Protein AF-K1T1E5-F1 (afdb_monomer_lite)

Organism: NCBI:txid408170

Secondary structure (DSSP, 8-state):
-HHHHHHHHHHS-HHHHHHHHHHHHHHHHHHHHHHHHHHHHHHHH----TTSSSS---------SSS-S--S--HHHHHHHHTSTT-S-----EE-SS-EEEEEEETTEEEEEEE--EE--GGG--S-TTS----TT-S-PPP--

Sequence (145 aa):
MKLIWQLLRQHVSVLQLAGFLVTNLVGVAIVLTAVQLYRDVTPALQVPDSFLDNDFIILTKEVEGAGIGKTSFTQTELAELAEQPFTEALGEFTPARYSVMGGISLAGIGMRTYLFFESVPDRFLDVRSDEWGFEEGSEFVSDHS

Radius of gyration: 33.58 Å; chains: 1; bounding box: 64×50×95 Å

Foldseek 3Di:
DVVVVVVCVPPPDPVNVVVVVVVVVVVVVVVVVVVVCCVVVVVVVPPPDCPVVPLDDDDADDDPDDPPDDRADDPVRQVVVCPDPSHPDDKGWAKDPDWDWDWDDDPRDIDIDIDIDTDIDPVPDPDDCVQFDDDDPDPDGDRDD

InterPro domains:
  IPR059935 Probable transporter, N-terminal domain [PF28574] (3-44)
  IPR060696 Probable transporter, periplasmic core domain [PF28560] (57-141)

pLDDT: mean 72.89, std 14.24, range [37.62, 97.31]

Structure (mmCIF, N/CA/C/O backbone):
data_AF-K1T1E5-F1
#
_entry.id   AF-K1T1E5-F1
#
loop_
_atom_site.group_PDB
_atom_site.id
_atom_site.type_symbol
_atom_site.label_atom_id
_atom_site.label_alt_id
_atom_site.label_comp_id
_atom_site.label_asym_id
_atom_site.label_entity_id
_atom_site.label_seq_id
_atom_site.pdbx_PDB_ins_code
_atom_site.Cartn_x
_atom_site.Cartn_y
_atom_site.Cartn_z
_atom_site.occupancy
_atom_site.B_iso_or_equiv
_atom_site.auth_seq_id
_atom_site.auth_comp_id
_atom_site.auth_asym_id
_atom_site.auth_atom_id
_atom_site.pdbx_PDB_model_num
ATOM 1 N N . MET A 1 1 ? -33.731 -19.166 48.509 1.00 57.94 1 MET A N 1
ATOM 2 C CA . MET A 1 1 ? -34.070 -18.041 47.601 1.00 57.94 1 MET A CA 1
ATOM 3 C C . MET A 1 1 ? -34.946 -16.941 48.226 1.00 57.94 1 MET A C 1
ATOM 5 O O . MET A 1 1 ? -34.830 -15.811 47.783 1.00 57.94 1 MET A O 1
ATOM 9 N N . LYS A 1 2 ? -35.769 -17.195 49.264 1.00 60.56 2 LYS A N 1
ATOM 10 C CA . LYS A 1 2 ? -36.624 -16.154 49.893 1.00 60.56 2 LYS A CA 1
ATOM 11 C C . LYS A 1 2 ? -35.872 -15.114 50.752 1.00 60.56 2 LYS A C 1
ATOM 13 O O . LYS A 1 2 ? -36.247 -13.949 50.750 1.00 60.56 2 LYS A O 1
ATOM 18 N N . LEU A 1 3 ? -34.773 -15.511 51.403 1.00 69.69 3 LEU A N 1
ATOM 19 C CA . LEU A 1 3 ? -33.950 -14.637 52.260 1.00 69.69 3 LEU A CA 1
ATOM 20 C C . LEU A 1 3 ? -33.297 -13.466 51.503 1.00 69.69 3 LEU A C 1
ATOM 22 O O . LEU A 1 3 ? -33.330 -12.339 51.982 1.00 69.69 3 LEU A O 1
ATOM 26 N N . ILE A 1 4 ? -32.770 -13.709 50.297 1.00 71.38 4 ILE A N 1
ATOM 27 C CA . ILE A 1 4 ? -32.121 -12.679 49.464 1.00 71.38 4 ILE A CA 1
ATOM 28 C C . ILE A 1 4 ? -33.139 -11.621 49.021 1.00 71.38 4 ILE A C 1
ATOM 30 O O . ILE A 1 4 ? -32.852 -10.432 49.058 1.00 71.38 4 ILE A O 1
ATOM 34 N N . TRP A 1 5 ? -34.353 -12.042 48.662 1.00 70.50 5 TRP A N 1
ATOM 35 C CA . TRP A 1 5 ? -35.425 -11.138 48.243 1.00 70.50 5 TRP A CA 1
ATOM 36 C C . TRP A 1 5 ? -35.963 -10.278 49.396 1.00 70.50 5 TRP A C 1
ATOM 38 O O . TRP A 1 5 ? -36.265 -9.102 49.198 1.00 70.50 5 TRP A O 1
ATOM 48 N N . GLN A 1 6 ? -36.041 -10.833 50.612 1.00 65.81 6 GLN A N 1
ATOM 49 C CA . GLN A 1 6 ? -36.419 -10.065 51.804 1.00 65.81 6 GLN A CA 1
ATOM 50 C C . GLN A 1 6 ? -35.353 -9.025 52.171 1.00 65.81 6 GLN A C 1
ATOM 52 O O . GLN A 1 6 ? -35.708 -7.885 52.451 1.00 65.81 6 GLN A O 1
ATOM 57 N N . LEU A 1 7 ? -34.066 -9.375 52.07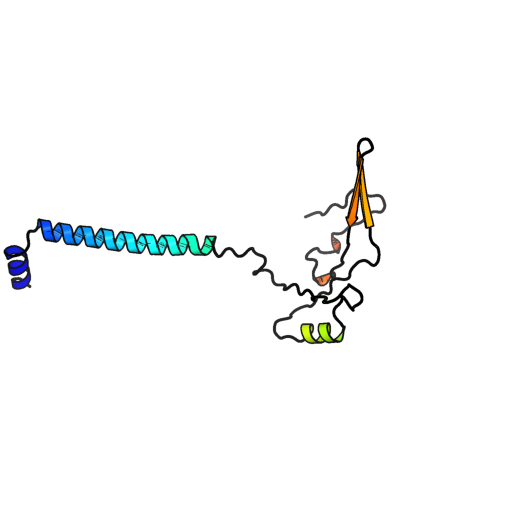3 1.00 65.38 7 LEU A N 1
ATOM 58 C CA . LEU A 1 7 ? -32.953 -8.441 52.287 1.00 65.38 7 LEU A CA 1
ATOM 59 C C . LEU A 1 7 ? -32.924 -7.314 51.243 1.00 65.38 7 LEU A C 1
ATOM 61 O O . LEU A 1 7 ? -32.762 -6.147 51.599 1.00 65.38 7 LEU A O 1
ATOM 65 N N . LEU A 1 8 ? -33.145 -7.647 49.967 1.00 65.00 8 LEU A N 1
ATOM 66 C CA . LEU A 1 8 ? -33.163 -6.676 48.869 1.00 65.00 8 LEU A CA 1
ATOM 67 C C . LEU A 1 8 ? -34.272 -5.631 49.055 1.00 65.00 8 LEU A C 1
ATOM 69 O O . LEU A 1 8 ? -34.052 -4.443 48.849 1.00 65.00 8 LEU A O 1
ATOM 73 N N . ARG A 1 9 ? -35.458 -6.073 49.490 1.00 65.88 9 ARG A N 1
ATOM 74 C CA . ARG A 1 9 ? -36.634 -5.212 49.678 1.00 65.88 9 ARG A CA 1
ATOM 75 C C . ARG A 1 9 ? -36.555 -4.338 50.935 1.00 65.88 9 ARG A C 1
ATOM 77 O O . ARG A 1 9 ? -37.262 -3.340 51.014 1.00 65.88 9 ARG A O 1
ATOM 84 N N . GLN A 1 10 ? -35.735 -4.719 51.915 1.00 63.84 10 GLN A N 1
ATOM 85 C CA . GLN A 1 10 ? -35.666 -4.055 53.219 1.00 63.84 10 GLN A CA 1
ATOM 86 C C . GLN A 1 10 ? -34.611 -2.935 53.273 1.00 63.84 10 GLN A C 1
ATOM 88 O O . GLN A 1 10 ? -34.776 -2.002 54.053 1.00 63.84 10 GLN A O 1
ATOM 93 N N . HIS A 1 11 ? -33.576 -2.985 52.420 1.00 61.53 11 HIS A N 1
ATOM 94 C CA . HIS A 1 11 ? -32.493 -1.987 52.387 1.00 61.53 11 HIS A CA 1
ATOM 95 C C . HIS A 1 11 ? -32.310 -1.250 51.053 1.00 61.53 11 HIS A C 1
ATOM 97 O O . HIS A 1 11 ? -31.617 -0.235 51.030 1.00 61.53 11 HIS A O 1
ATOM 103 N N . VAL A 1 12 ? -32.925 -1.707 49.956 1.00 60.75 12 VAL A N 1
ATOM 104 C CA . VAL A 1 12 ? -32.772 -1.081 48.635 1.00 60.75 12 VAL A CA 1
ATOM 105 C C . VAL A 1 12 ? -34.144 -0.717 48.077 1.00 60.75 12 VAL A C 1
ATOM 107 O O . VAL A 1 12 ? -35.031 -1.561 47.944 1.00 60.75 12 VAL A O 1
ATOM 110 N N . SER A 1 13 ? -34.334 0.563 47.752 1.00 75.19 13 SER A N 1
ATOM 111 C CA . SER A 1 13 ? -35.565 1.031 47.110 1.00 75.19 13 SER A CA 1
ATOM 112 C C . SER A 1 13 ? -35.731 0.342 45.753 1.00 75.19 13 SER 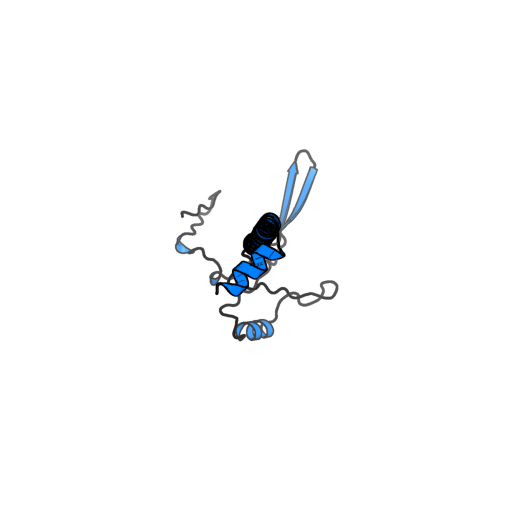A C 1
ATOM 114 O O . SER A 1 13 ? -34.784 0.252 44.973 1.00 75.19 13 SER A O 1
ATOM 116 N N . VAL A 1 14 ? -36.945 -0.108 45.425 1.00 70.44 14 VAL A N 1
ATOM 117 C CA . VAL A 1 14 ? -37.271 -0.690 44.106 1.00 70.44 14 VAL A CA 1
ATOM 118 C C . VAL A 1 14 ? -36.865 0.258 42.967 1.00 70.44 14 VAL A C 1
ATOM 120 O O . VAL A 1 14 ? -36.438 -0.190 41.905 1.00 70.44 14 VAL A O 1
ATOM 123 N N . LEU A 1 15 ? -36.901 1.570 43.221 1.00 76.69 15 LEU A N 1
ATOM 124 C CA . LEU A 1 15 ? -36.456 2.604 42.290 1.00 76.69 15 LEU A CA 1
ATOM 125 C C . LEU A 1 15 ? -34.930 2.605 42.079 1.00 76.69 15 LEU A C 1
ATOM 127 O O . LEU A 1 15 ? -34.470 2.825 40.963 1.00 76.69 15 LEU A O 1
ATOM 131 N N . GLN A 1 16 ? -34.144 2.311 43.120 1.00 79.06 16 GLN A N 1
ATOM 132 C CA . GLN A 1 16 ? -32.691 2.148 42.997 1.00 79.06 16 GLN A CA 1
ATOM 133 C C . GLN A 1 16 ? -32.346 0.908 42.174 1.00 79.06 16 GLN A C 1
ATOM 135 O O . GLN A 1 16 ? -31.503 0.994 41.289 1.00 79.06 16 GLN A O 1
ATOM 140 N N . LEU A 1 17 ? -33.020 -0.222 42.409 1.00 83.75 17 LEU A N 1
ATOM 141 C CA . LEU A 1 17 ? -32.815 -1.439 41.612 1.00 83.75 17 LEU A CA 1
ATOM 142 C C . LEU A 1 17 ? -33.166 -1.222 40.138 1.00 83.75 17 LEU A C 1
ATOM 144 O O . LEU A 1 17 ? -32.404 -1.633 39.265 1.00 83.75 17 LEU A O 1
ATOM 148 N N . ALA A 1 18 ? -34.278 -0.536 39.862 1.00 84.88 18 ALA A N 1
ATOM 149 C CA . ALA A 1 18 ? -34.649 -0.159 38.503 1.00 84.88 18 ALA A CA 1
ATOM 150 C C . ALA A 1 18 ? -33.581 0.745 37.862 1.00 84.88 18 ALA A C 1
ATOM 152 O O . ALA A 1 18 ? -33.176 0.498 36.730 1.00 84.88 18 ALA A O 1
ATOM 153 N N . GLY A 1 19 ? -33.060 1.728 38.603 1.00 88.12 19 GLY A N 1
ATOM 154 C CA . GLY A 1 19 ? -31.963 2.584 38.148 1.00 88.12 19 GLY A CA 1
ATOM 155 C C . GLY A 1 19 ? -30.680 1.809 37.837 1.00 88.12 19 GLY A C 1
ATOM 156 O O . GLY A 1 19 ? -30.081 2.022 36.787 1.00 88.12 19 GLY A O 1
ATOM 157 N N . PHE A 1 20 ? -30.281 0.861 38.692 1.00 88.88 20 PHE A N 1
ATOM 158 C CA . PHE A 1 20 ? -29.123 -0.004 38.434 1.00 88.88 20 PHE A CA 1
ATOM 159 C C . PHE A 1 20 ? -29.301 -0.846 37.170 1.00 88.88 20 PHE A C 1
ATOM 161 O O . PHE A 1 20 ? -28.362 -0.982 36.386 1.00 88.88 20 PHE A O 1
ATOM 168 N N . LEU A 1 21 ? -30.502 -1.381 36.954 1.00 90.88 21 LEU A N 1
ATOM 169 C CA . LEU A 1 21 ? -30.804 -2.207 35.791 1.00 90.88 21 LEU A CA 1
ATOM 170 C C . LEU A 1 21 ? -30.797 -1.384 34.494 1.00 90.88 21 LEU A C 1
ATOM 172 O O . LEU A 1 21 ? -30.209 -1.813 33.503 1.00 90.88 21 LEU A O 1
ATOM 176 N N . VAL A 1 22 ? -31.367 -0.174 34.520 1.00 95.00 22 VAL A N 1
ATOM 177 C CA . VAL A 1 22 ? -31.336 0.764 33.385 1.00 95.00 22 VAL A CA 1
ATOM 178 C C . VAL A 1 22 ? -29.905 1.192 33.070 1.00 95.00 22 VAL A C 1
ATOM 180 O O . VAL A 1 22 ? -29.488 1.107 31.920 1.00 95.00 22 VAL A O 1
ATOM 183 N N . THR A 1 23 ? -29.119 1.585 34.072 1.00 95.31 23 THR A N 1
ATOM 184 C CA . THR A 1 23 ? -27.720 1.990 33.862 1.00 95.31 23 THR A CA 1
ATOM 185 C C . THR A 1 23 ? -26.874 0.840 33.315 1.00 95.31 23 THR A C 1
ATOM 187 O O . THR A 1 23 ? -26.033 1.062 32.447 1.00 95.31 23 THR A O 1
ATOM 190 N N . ASN A 1 24 ? -27.108 -0.396 33.766 1.00 94.69 24 ASN A N 1
ATOM 191 C CA . ASN A 1 24 ? -26.410 -1.568 33.237 1.00 94.69 24 ASN A CA 1
ATOM 192 C C . ASN A 1 24 ? -26.771 -1.826 31.765 1.00 94.69 24 ASN A C 1
ATOM 194 O O . ASN A 1 24 ? -25.874 -2.015 30.947 1.00 94.69 24 ASN A O 1
ATOM 198 N N . LEU A 1 25 ? -28.057 -1.738 31.410 1.00 96.62 25 LEU A N 1
ATOM 199 C CA . LEU A 1 25 ? -28.521 -1.837 30.021 1.00 96.62 25 LEU A CA 1
ATOM 200 C C . LEU A 1 25 ? -27.907 -0.759 29.125 1.00 96.62 25 LEU A C 1
ATOM 202 O O . LEU A 1 25 ? -27.440 -1.067 28.032 1.00 96.62 25 LEU A O 1
ATOM 206 N N . VAL A 1 26 ? -27.865 0.487 29.598 1.00 97.25 26 VAL A N 1
ATOM 207 C CA . VAL A 1 26 ? -27.230 1.597 28.873 1.00 97.25 26 VAL A CA 1
ATOM 208 C C . VAL A 1 26 ? -25.731 1.347 28.710 1.00 97.25 26 VAL A C 1
ATOM 210 O O . VAL A 1 26 ? -25.201 1.530 27.619 1.00 97.25 26 VAL A O 1
ATOM 213 N N . GLY A 1 27 ? -25.048 0.871 29.755 1.00 96.62 27 GLY A N 1
ATOM 214 C CA . GLY A 1 27 ? -23.629 0.520 29.686 1.00 96.62 27 GLY A CA 1
ATOM 215 C C . GLY A 1 27 ? -23.348 -0.568 28.648 1.00 96.62 27 GLY A C 1
ATOM 216 O O . GLY A 1 27 ? -22.457 -0.408 27.816 1.00 96.62 27 GLY A O 1
ATOM 217 N N . VAL A 1 28 ? -24.148 -1.638 28.640 1.00 97.31 28 VAL A N 1
ATOM 218 C CA . VAL A 1 28 ? -24.045 -2.708 27.634 1.00 97.31 28 VAL A CA 1
ATOM 219 C C . VAL A 1 28 ? -24.325 -2.169 26.231 1.00 97.31 28 VAL A C 1
ATOM 221 O O . VAL A 1 28 ? -23.584 -2.495 25.306 1.00 97.31 28 VAL A O 1
ATOM 224 N N . ALA A 1 29 ? -25.331 -1.308 26.065 1.00 97.00 29 ALA A N 1
ATOM 225 C CA . ALA A 1 29 ? -25.634 -0.688 24.778 1.00 97.00 29 ALA A CA 1
ATOM 226 C C . ALA A 1 29 ? -24.453 0.141 24.252 1.00 97.00 29 ALA A C 1
ATOM 228 O O . ALA A 1 29 ? -24.073 -0.021 23.099 1.00 97.00 29 ALA A O 1
ATOM 229 N N . ILE A 1 30 ? -23.815 0.956 25.100 1.00 96.88 30 ILE A N 1
ATOM 230 C CA . ILE A 1 30 ? -22.634 1.749 24.719 1.00 96.88 30 ILE A CA 1
ATOM 231 C C . ILE A 1 30 ? -21.478 0.841 24.280 1.00 96.88 30 ILE A C 1
ATOM 233 O O . ILE A 1 30 ? -20.852 1.103 23.254 1.00 96.88 30 ILE A O 1
ATOM 237 N N . VAL A 1 31 ? -21.206 -0.237 25.023 1.00 97.31 31 VAL A N 1
ATOM 238 C CA . VAL A 1 31 ? -20.138 -1.191 24.677 1.00 97.31 31 VAL A CA 1
ATOM 239 C C . VAL A 1 31 ? -20.426 -1.874 23.339 1.00 97.31 31 VAL A C 1
ATOM 241 O O . VAL A 1 31 ? -19.533 -1.967 22.499 1.00 97.31 31 VAL A O 1
ATOM 244 N N . LEU A 1 32 ? -21.666 -2.314 23.107 1.00 96.94 32 LEU A N 1
ATOM 245 C CA . LEU A 1 32 ? -22.062 -2.925 21.837 1.00 96.94 32 LEU A CA 1
ATOM 246 C C . LEU A 1 32 ? -21.937 -1.941 20.673 1.00 96.94 32 LEU A C 1
ATOM 248 O O . LEU A 1 32 ? -21.378 -2.311 19.643 1.00 96.94 32 LEU A O 1
ATOM 252 N N . THR A 1 33 ? -22.372 -0.692 20.850 1.00 96.44 33 THR A N 1
ATOM 253 C CA . THR A 1 33 ? -22.220 0.363 19.840 1.00 96.44 33 THR A CA 1
ATOM 254 C C . THR A 1 33 ? -20.751 0.637 19.533 1.00 96.44 33 THR A C 1
ATOM 256 O O . THR A 1 33 ? -20.396 0.785 18.370 1.00 96.44 33 THR A O 1
ATOM 259 N N . ALA A 1 34 ? -19.870 0.660 20.537 1.00 95.56 34 ALA A N 1
ATOM 260 C CA . ALA A 1 34 ? -18.436 0.846 20.315 1.00 95.56 34 ALA A CA 1
ATOM 261 C C . ALA A 1 34 ? -17.818 -0.316 19.519 1.00 95.56 34 ALA A C 1
ATOM 263 O O . ALA A 1 34 ? -17.005 -0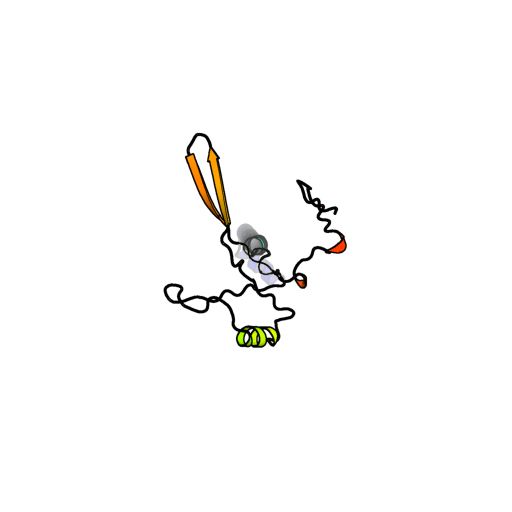.087 18.626 1.00 95.56 34 ALA A O 1
ATOM 264 N N . VAL A 1 35 ? -18.225 -1.559 19.804 1.00 96.00 35 VAL A N 1
ATOM 265 C CA . VAL A 1 35 ? -17.769 -2.742 19.055 1.00 96.00 35 VAL A CA 1
ATOM 266 C C . VAL A 1 35 ? -18.303 -2.738 17.623 1.00 96.00 35 VAL A C 1
ATOM 268 O O . VAL A 1 35 ? -17.557 -3.076 16.705 1.00 96.00 35 VAL A O 1
ATOM 271 N N . GLN A 1 36 ? -19.567 -2.359 17.423 1.00 93.88 36 GLN A N 1
ATOM 272 C CA . GLN A 1 36 ? -20.161 -2.202 16.092 1.00 93.88 36 GLN A CA 1
ATOM 273 C C . GLN A 1 36 ? -19.430 -1.116 15.305 1.00 93.88 36 GLN A C 1
ATOM 275 O O . GLN A 1 36 ? -18.926 -1.396 14.229 1.00 93.88 36 GLN A O 1
ATOM 280 N N . LEU A 1 37 ? -19.241 0.066 15.893 1.00 93.19 37 LEU A N 1
ATOM 281 C CA . LEU A 1 37 ? -18.523 1.170 15.263 1.00 93.19 37 LEU A CA 1
ATOM 282 C C . LEU A 1 37 ? -17.078 0.797 14.915 1.00 93.19 37 LEU A C 1
ATOM 284 O O . LEU A 1 37 ? -16.614 1.132 13.833 1.00 93.19 37 LEU A O 1
ATOM 288 N N . TYR A 1 38 ? -16.369 0.091 15.801 1.00 89.94 38 TYR A N 1
ATOM 289 C CA . TYR A 1 38 ? -15.029 -0.414 15.501 1.00 89.94 38 TYR A CA 1
ATOM 290 C C . TYR A 1 38 ? -15.062 -1.331 14.276 1.00 89.94 38 TYR A C 1
ATOM 292 O O . TYR A 1 38 ? -14.321 -1.109 13.328 1.00 89.94 38 TYR A O 1
ATOM 300 N N . ARG A 1 39 ? -15.971 -2.310 14.248 1.00 87.38 39 ARG A N 1
ATOM 301 C CA . ARG A 1 39 ? -16.112 -3.228 13.110 1.00 87.38 39 ARG A CA 1
ATOM 302 C C . ARG A 1 39 ? -16.590 -2.557 11.827 1.00 87.38 39 ARG A C 1
ATOM 304 O O . ARG A 1 39 ? -16.256 -3.066 10.770 1.00 87.38 39 ARG A O 1
ATOM 311 N N . ASP A 1 40 ? -17.336 -1.464 11.910 1.00 87.62 40 ASP A N 1
ATOM 312 C CA . ASP A 1 40 ? -17.838 -0.742 10.738 1.00 87.62 40 ASP A CA 1
ATOM 313 C C . ASP A 1 40 ? -16.778 0.210 10.169 1.00 87.62 40 ASP A C 1
ATOM 315 O O . ASP A 1 40 ? -16.635 0.352 8.957 1.00 87.62 40 ASP A O 1
ATOM 319 N N . VAL A 1 41 ? -15.995 0.848 11.042 1.00 84.06 41 VAL A N 1
ATOM 320 C CA . VAL A 1 41 ? -14.951 1.802 10.651 1.00 84.06 41 VAL A CA 1
ATOM 321 C C . VAL A 1 41 ? -13.661 1.088 10.249 1.00 84.06 41 VAL A C 1
ATOM 323 O O . VAL A 1 41 ? -12.972 1.552 9.345 1.00 84.06 41 VAL A O 1
ATOM 326 N N . THR A 1 42 ? -13.318 -0.042 10.873 1.00 79.94 42 THR A N 1
ATOM 327 C CA . THR A 1 42 ? -12.087 -0.781 10.563 1.00 79.94 42 THR A CA 1
ATOM 328 C C . THR A 1 42 ? -11.983 -1.164 9.082 1.00 79.94 42 THR A C 1
ATOM 330 O O . THR A 1 42 ? -10.954 -0.834 8.513 1.00 79.94 42 THR A O 1
ATOM 333 N N . PRO A 1 43 ? -12.998 -1.738 8.412 1.00 72.56 43 PRO A N 1
ATOM 334 C CA . PRO A 1 43 ? -12.947 -2.024 6.980 1.00 72.56 43 PRO A CA 1
ATOM 335 C C . PRO A 1 43 ? -12.830 -0.766 6.126 1.00 72.56 43 PRO A C 1
ATOM 337 O O . PRO A 1 43 ? -12.128 -0.797 5.134 1.00 72.56 43 PRO A O 1
ATOM 340 N N . ALA A 1 44 ? -13.461 0.348 6.516 1.00 70.38 44 ALA A N 1
ATOM 341 C CA . ALA A 1 44 ? -13.361 1.614 5.786 1.00 70.38 44 ALA A CA 1
ATOM 342 C C . ALA A 1 44 ? -11.971 2.270 5.909 1.00 70.38 44 ALA A C 1
ATOM 344 O O . ALA A 1 44 ? -11.543 2.979 5.003 1.00 70.38 44 ALA A O 1
ATOM 345 N N . LEU A 1 45 ? -11.265 2.039 7.022 1.00 65.69 45 LEU A N 1
ATOM 346 C CA . LEU A 1 45 ? -9.882 2.489 7.243 1.00 65.69 45 LEU A CA 1
ATOM 347 C C . LEU A 1 45 ? -8.837 1.475 6.753 1.00 65.69 45 LEU A C 1
ATOM 349 O O . LEU A 1 45 ? -7.708 1.849 6.456 1.00 65.69 45 LEU A O 1
ATOM 353 N N . GLN A 1 46 ? -9.214 0.199 6.695 1.00 63.06 46 GLN A N 1
ATOM 354 C CA . GLN A 1 46 ? -8.481 -0.922 6.111 1.00 63.06 46 GLN A CA 1
ATOM 355 C C . GLN A 1 46 ? -9.030 -1.255 4.723 1.00 63.06 46 GLN A C 1
ATOM 357 O O . GLN A 1 46 ? -9.013 -2.415 4.326 1.00 63.06 46 GLN A O 1
ATOM 362 N N . VAL A 1 47 ? -9.477 -0.253 3.969 1.00 55.88 47 VAL A N 1
ATOM 363 C CA . VAL A 1 47 ? -9.305 -0.295 2.522 1.00 55.88 47 VAL A CA 1
ATOM 364 C C . VAL A 1 47 ? -7.902 0.265 2.287 1.00 55.88 47 VAL A C 1
ATOM 366 O O . VAL A 1 47 ? -7.779 1.453 1.986 1.00 55.8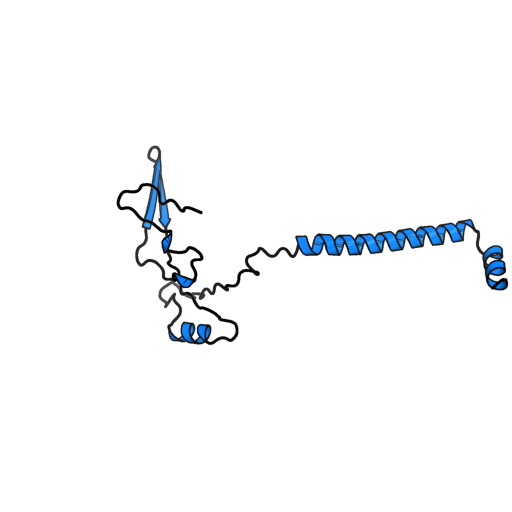8 47 VAL A O 1
ATOM 369 N N . PRO A 1 48 ? -6.802 -0.504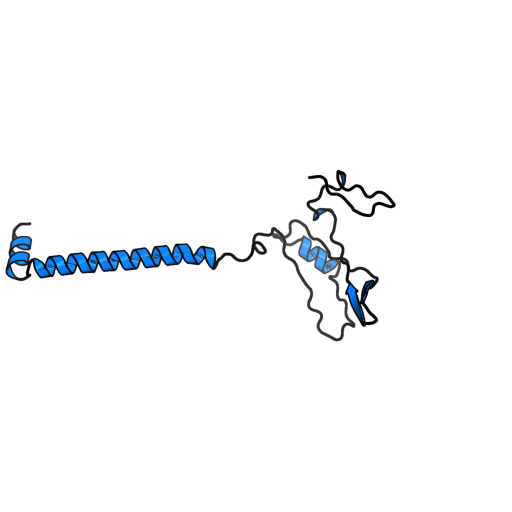 2.462 1.00 51.56 48 PRO A N 1
ATOM 370 C CA . PRO A 1 48 ? -5.711 -0.258 1.556 1.00 51.56 48 PRO A CA 1
ATOM 371 C C . PRO A 1 48 ? -6.324 -0.556 0.194 1.00 51.56 48 PRO A C 1
ATOM 373 O O . PRO A 1 48 ? -6.737 -1.680 -0.083 1.00 51.56 48 PRO A O 1
ATOM 376 N N . ASP A 1 49 ? -6.557 0.504 -0.573 1.00 52.12 49 ASP A N 1
ATOM 377 C CA . ASP A 1 49 ? -6.133 0.554 -1.959 1.00 52.12 49 ASP A CA 1
ATOM 378 C C . ASP A 1 49 ? -5.853 -0.852 -2.513 1.00 52.12 49 ASP A C 1
ATOM 380 O O . ASP A 1 49 ? -4.863 -1.474 -2.116 1.00 52.12 49 ASP A O 1
ATOM 384 N N . SER A 1 50 ? -6.699 -1.343 -3.429 1.00 50.12 50 SER A N 1
ATOM 385 C CA . SER A 1 50 ? -6.557 -2.608 -4.186 1.00 50.12 50 SER A CA 1
ATOM 386 C C . SER A 1 50 ? -5.189 -2.814 -4.872 1.00 50.12 50 SER A C 1
ATOM 388 O O . SER A 1 50 ? -5.021 -3.720 -5.669 1.00 50.12 50 SER A O 1
ATOM 390 N N . PHE A 1 51 ? -4.202 -1.980 -4.570 1.00 46.50 51 PHE A N 1
ATOM 391 C CA . PHE A 1 51 ? -2.785 -2.096 -4.844 1.00 46.50 51 PHE A CA 1
ATOM 392 C C . PHE A 1 51 ? -2.053 -3.155 -4.002 1.00 46.50 51 PHE A C 1
ATOM 394 O O . PHE A 1 51 ? -1.010 -3.608 -4.458 1.00 46.50 51 PHE A O 1
ATOM 401 N N . LEU A 1 52 ? -2.546 -3.559 -2.819 1.00 48.00 52 LEU A N 1
ATOM 402 C CA . LEU A 1 52 ? -1.937 -4.656 -2.029 1.00 48.00 52 LEU A CA 1
ATOM 403 C C . LEU A 1 52 ? -2.562 -6.040 -2.271 1.00 48.00 52 LEU A C 1
ATOM 405 O O . LEU A 1 52 ? -1.915 -7.038 -1.974 1.00 48.00 52 LEU A O 1
ATOM 409 N N . ASP A 1 53 ? -3.779 -6.092 -2.816 1.00 49.16 53 ASP A N 1
ATOM 410 C CA . ASP A 1 53 ? -4.420 -7.322 -3.324 1.00 49.16 53 ASP A CA 1
ATOM 411 C C . ASP A 1 53 ? -4.036 -7.607 -4.787 1.00 49.16 53 ASP A C 1
ATOM 413 O O . ASP A 1 53 ? -4.531 -8.545 -5.401 1.00 49.16 53 ASP A O 1
ATOM 417 N N . ASN A 1 54 ? -3.169 -6.778 -5.368 1.00 54.91 54 ASN A N 1
ATOM 418 C CA . ASN A 1 54 ? -2.610 -7.040 -6.678 1.00 54.91 54 ASN A CA 1
ATOM 419 C C . ASN A 1 54 ? -1.533 -8.119 -6.542 1.00 54.91 54 ASN A C 1
ATOM 421 O O . ASN A 1 54 ? -0.585 -7.956 -5.775 1.00 54.91 54 ASN A O 1
ATOM 425 N N . ASP A 1 55 ? -1.649 -9.184 -7.335 1.00 66.69 55 ASP A N 1
ATOM 426 C CA . ASP A 1 55 ? -0.726 -10.328 -7.415 1.00 66.69 55 ASP A CA 1
ATOM 427 C C . ASP A 1 55 ? 0.701 -9.958 -7.900 1.00 66.69 55 ASP A C 1
ATOM 429 O O . ASP A 1 55 ? 1.457 -10.801 -8.384 1.00 66.69 55 ASP A O 1
ATOM 433 N N . PHE A 1 56 ? 1.099 -8.685 -7.814 1.00 71.62 56 PHE A N 1
ATOM 434 C CA . PHE A 1 56 ? 2.370 -8.173 -8.304 1.00 71.62 56 PHE A CA 1
ATOM 435 C C . PHE A 1 56 ? 3.008 -7.165 -7.343 1.00 71.62 56 PHE A C 1
ATOM 437 O O . PHE A 1 56 ? 2.355 -6.325 -6.729 1.00 71.62 56 PHE A O 1
ATOM 444 N N . ILE A 1 57 ? 4.338 -7.213 -7.264 1.00 78.19 57 ILE A N 1
ATOM 445 C CA . ILE A 1 57 ? 5.162 -6.270 -6.504 1.00 78.19 57 ILE A CA 1
ATOM 446 C C . ILE A 1 57 ? 6.039 -5.511 -7.500 1.00 78.19 57 ILE A C 1
ATOM 448 O O . ILE A 1 57 ? 6.775 -6.123 -8.273 1.00 78.19 57 ILE A O 1
ATOM 452 N N . ILE A 1 58 ? 5.989 -4.177 -7.469 1.00 81.56 58 ILE A N 1
ATOM 453 C CA . ILE A 1 58 ? 6.867 -3.325 -8.282 1.00 81.56 58 ILE A CA 1
ATOM 454 C C . ILE A 1 58 ? 8.104 -2.965 -7.458 1.00 81.56 58 ILE A C 1
ATOM 456 O O . ILE A 1 58 ? 7.997 -2.373 -6.384 1.00 81.56 58 ILE A O 1
ATOM 460 N N . LEU A 1 59 ? 9.285 -3.312 -7.971 1.00 82.25 59 LEU A N 1
ATOM 461 C CA . LEU A 1 59 ? 10.571 -3.016 -7.343 1.00 82.25 59 LEU A CA 1
ATOM 462 C C . LEU A 1 59 ? 11.314 -1.943 -8.141 1.00 82.25 59 LEU A C 1
ATOM 464 O O . LEU A 1 59 ? 11.610 -2.131 -9.320 1.00 82.25 59 LEU A O 1
ATOM 468 N N . THR A 1 60 ? 11.678 -0.847 -7.476 1.00 82.50 60 THR A N 1
ATOM 469 C CA . THR A 1 60 ? 12.483 0.236 -8.057 1.00 82.50 60 THR A CA 1
ATOM 470 C C . THR A 1 60 ? 13.841 0.289 -7.372 1.00 82.50 60 THR A C 1
ATOM 472 O O . THR A 1 60 ? 13.924 0.301 -6.145 1.00 82.50 60 THR A O 1
ATOM 475 N N . LYS A 1 61 ? 14.919 0.341 -8.159 1.00 78.25 61 LYS A N 1
ATOM 476 C CA . LYS A 1 61 ? 16.280 0.496 -7.641 1.00 78.25 61 LYS A CA 1
ATOM 477 C C . LYS A 1 61 ? 16.566 1.971 -7.372 1.00 78.25 61 LYS A C 1
ATOM 479 O O . LYS A 1 61 ? 16.506 2.790 -8.287 1.00 78.25 61 LYS A O 1
ATOM 484 N N . GLU A 1 62 ? 16.889 2.306 -6.127 1.00 74.19 62 GLU A N 1
ATOM 485 C CA . GLU A 1 62 ? 17.361 3.647 -5.791 1.00 74.19 62 GLU A CA 1
ATOM 486 C C . GLU A 1 62 ? 18.732 3.893 -6.435 1.00 74.19 62 GLU A C 1
ATOM 488 O O . GLU A 1 62 ? 19.639 3.060 -6.366 1.00 74.19 62 GLU A O 1
ATOM 493 N N . VAL A 1 63 ? 18.870 5.039 -7.100 1.00 68.56 63 VAL A N 1
ATOM 494 C CA . VAL A 1 63 ? 20.107 5.456 -7.760 1.00 68.56 63 VAL A CA 1
ATOM 495 C C . VAL A 1 63 ? 20.728 6.601 -6.967 1.00 68.56 63 VAL A C 1
ATOM 497 O O . VAL A 1 63 ? 20.403 7.769 -7.160 1.00 68.56 63 VAL A O 1
ATOM 500 N N . GLU A 1 64 ? 21.631 6.271 -6.047 1.00 56.50 64 GLU A N 1
ATOM 501 C CA . GLU A 1 64 ? 22.404 7.278 -5.320 1.00 56.50 64 GLU A CA 1
ATOM 502 C C . GLU A 1 64 ? 23.540 7.825 -6.208 1.00 56.50 64 GLU A C 1
ATOM 504 O O . GLU A 1 64 ? 24.392 7.083 -6.700 1.00 56.50 64 GLU A O 1
ATOM 509 N N . GLY A 1 65 ? 23.561 9.145 -6.421 1.00 57.91 65 GLY A N 1
ATOM 510 C CA . GLY A 1 65 ? 24.575 9.845 -7.220 1.00 57.91 65 GLY A CA 1
ATOM 511 C C . GLY A 1 65 ? 24.004 10.537 -8.460 1.00 57.91 65 GLY A C 1
ATOM 512 O O . GLY A 1 65 ? 22.880 10.283 -8.871 1.00 57.91 65 GLY A O 1
ATOM 513 N N . ALA A 1 66 ? 24.776 11.450 -9.057 1.00 58.03 66 ALA A N 1
ATOM 514 C CA . ALA A 1 66 ? 24.361 12.346 -10.146 1.00 58.03 66 ALA A CA 1
ATOM 515 C C . ALA A 1 66 ? 24.094 11.649 -11.506 1.00 58.03 66 ALA A C 1
ATOM 517 O O . ALA A 1 66 ? 24.606 12.082 -12.534 1.00 58.03 66 ALA A O 1
ATOM 518 N N . GLY A 1 67 ? 23.324 10.558 -11.532 1.00 54.81 67 GLY A N 1
ATOM 519 C CA . GLY A 1 67 ? 22.806 9.928 -12.750 1.00 54.81 67 GLY A CA 1
ATOM 520 C C . GLY A 1 67 ? 23.840 9.242 -13.650 1.00 54.81 67 GLY A C 1
ATOM 521 O O . GLY A 1 67 ? 23.493 8.838 -14.753 1.00 54.81 67 GLY A O 1
ATOM 522 N N . ILE A 1 68 ? 25.097 9.088 -13.212 1.00 53.97 68 ILE A N 1
ATOM 523 C CA . ILE A 1 68 ? 26.189 8.487 -14.013 1.00 53.97 68 ILE A CA 1
ATOM 524 C C . ILE A 1 68 ? 26.424 7.002 -13.648 1.00 53.97 68 ILE A C 1
ATOM 526 O O . ILE A 1 68 ? 27.522 6.471 -13.806 1.00 53.97 68 ILE A O 1
ATOM 530 N N . GLY A 1 69 ? 25.409 6.320 -13.109 1.00 57.75 69 GLY A N 1
ATOM 531 C CA . GLY A 1 69 ? 25.473 4.922 -12.663 1.00 57.75 69 GLY A CA 1
ATOM 532 C C . GLY A 1 69 ? 24.474 4.020 -13.390 1.00 57.75 69 GLY A C 1
ATOM 533 O O . GLY A 1 69 ? 23.554 4.505 -14.040 1.00 57.75 69 GLY A O 1
ATOM 534 N N . LYS A 1 70 ? 24.653 2.694 -13.283 1.00 59.41 70 LYS A N 1
ATOM 535 C CA . LYS A 1 70 ? 23.704 1.695 -13.806 1.00 59.41 70 LYS A CA 1
ATOM 536 C C . LYS A 1 70 ? 22.339 1.897 -13.136 1.00 59.41 70 LYS A C 1
ATOM 538 O O . LYS A 1 70 ? 22.204 1.619 -11.950 1.00 59.41 70 LYS A O 1
ATOM 543 N N . THR A 1 71 ? 21.355 2.367 -13.894 1.00 70.94 71 THR A N 1
ATOM 544 C CA . THR A 1 71 ? 19.993 2.646 -13.408 1.00 70.94 71 THR A CA 1
ATOM 545 C C . THR A 1 71 ? 19.054 1.440 -13.498 1.00 70.94 71 THR A C 1
ATOM 547 O O . THR A 1 71 ? 17.933 1.509 -13.013 1.00 70.94 71 THR A O 1
ATOM 550 N N . SER A 1 72 ? 19.502 0.341 -14.112 1.00 77.00 72 SER A N 1
ATOM 551 C CA . SER A 1 72 ? 18.729 -0.893 -14.308 1.00 77.00 72 SER A CA 1
ATOM 552 C C . SER A 1 72 ? 19.224 -2.024 -13.403 1.00 77.00 72 SER A C 1
ATOM 554 O O . SER A 1 72 ? 20.380 -2.028 -12.957 1.00 77.00 72 SER A O 1
ATOM 556 N N . PHE A 1 73 ? 18.356 -3.008 -13.170 1.00 84.31 73 PHE A N 1
ATOM 557 C CA . PHE A 1 73 ? 18.744 -4.280 -12.565 1.00 84.31 73 PHE A CA 1
ATOM 558 C C . PHE A 1 73 ? 19.725 -5.031 -13.475 1.00 84.31 73 PHE A C 1
ATOM 560 O O . PHE A 1 73 ? 19.698 -4.920 -14.700 1.00 84.31 73 PHE A O 1
ATOM 567 N N . THR A 1 74 ? 20.644 -5.771 -12.870 1.00 86.12 74 THR A N 1
ATOM 568 C CA . THR A 1 74 ? 21.563 -6.658 -13.585 1.00 86.12 74 THR A CA 1
ATOM 569 C C . THR A 1 74 ? 20.918 -8.022 -13.816 1.00 86.12 74 THR A C 1
ATOM 571 O O . THR A 1 74 ? 20.058 -8.444 -13.050 1.00 86.12 74 THR A O 1
ATOM 574 N N . GLN A 1 75 ? 21.387 -8.763 -14.825 1.00 85.88 75 GLN A N 1
ATOM 575 C CA . GLN A 1 75 ? 20.890 -10.121 -15.091 1.00 85.88 75 GLN A CA 1
ATOM 576 C C . GLN A 1 75 ? 21.003 -11.051 -13.874 1.00 85.88 75 GLN A C 1
ATOM 578 O O . GLN A 1 75 ? 20.156 -11.916 -13.691 1.00 85.88 75 GLN A O 1
ATOM 583 N N . THR A 1 76 ? 22.038 -10.876 -13.047 1.00 87.44 76 THR A N 1
ATOM 584 C CA . THR A 1 76 ? 22.224 -11.658 -11.819 1.00 87.44 76 THR A CA 1
ATOM 585 C C . THR A 1 76 ? 21.170 -11.307 -10.771 1.00 87.44 76 THR A C 1
ATOM 587 O O . THR A 1 76 ? 20.543 -12.213 -10.241 1.00 87.44 76 THR A O 1
ATOM 590 N N . GLU A 1 77 ? 20.905 -10.017 -10.537 1.00 86.44 77 GLU A N 1
ATOM 591 C CA . GLU A 1 77 ? 19.848 -9.571 -9.611 1.00 86.44 77 GLU A CA 1
ATOM 592 C C . GLU A 1 77 ? 18.460 -10.049 -10.072 1.00 86.44 77 GLU A C 1
ATOM 594 O O . GLU A 1 77 ? 17.658 -10.499 -9.259 1.00 86.44 77 GLU A O 1
ATOM 599 N N . LEU A 1 78 ? 18.181 -10.008 -11.380 1.00 88.38 78 LEU A N 1
ATOM 600 C CA . LEU A 1 78 ? 16.925 -10.524 -11.935 1.00 88.38 78 LEU A CA 1
ATOM 601 C C . LEU A 1 78 ? 16.794 -12.043 -11.738 1.00 88.38 78 LEU A C 1
ATOM 603 O O . LEU A 1 78 ? 15.714 -12.520 -11.404 1.00 88.38 78 LEU A O 1
ATOM 607 N N . ALA A 1 79 ? 17.880 -12.803 -11.908 1.00 88.88 79 ALA A N 1
ATOM 608 C CA . ALA A 1 79 ? 17.875 -14.244 -11.657 1.00 88.88 79 ALA A CA 1
ATOM 609 C C . ALA A 1 79 ? 17.633 -14.563 -10.172 1.00 88.88 79 ALA A C 1
ATOM 611 O O . ALA A 1 79 ? 16.800 -15.406 -9.857 1.00 88.88 79 ALA A O 1
ATOM 612 N N . GLU A 1 80 ? 18.285 -13.835 -9.262 1.00 89.69 80 GLU A N 1
ATOM 613 C CA . GLU A 1 80 ? 18.088 -13.989 -7.814 1.00 89.69 80 GLU A CA 1
ATOM 614 C C . GLU A 1 80 ? 16.653 -13.659 -7.377 1.00 89.69 80 GLU A C 1
ATOM 616 O O . GLU A 1 80 ? 16.102 -14.337 -6.507 1.00 89.69 80 GLU A O 1
ATOM 621 N N . LEU A 1 81 ? 16.033 -12.639 -7.986 1.00 88.50 81 LEU A N 1
ATOM 622 C CA . LEU A 1 81 ? 14.633 -12.272 -7.744 1.00 88.50 81 LEU A CA 1
ATOM 623 C C . LEU A 1 81 ? 13.656 -13.318 -8.290 1.00 88.50 81 LEU A C 1
ATOM 625 O O . LEU A 1 81 ? 12.644 -13.594 -7.646 1.00 88.50 81 LEU A O 1
ATOM 629 N N . ALA A 1 82 ? 13.957 -13.914 -9.445 1.00 87.00 82 ALA A N 1
ATOM 630 C CA . ALA A 1 82 ? 13.151 -14.979 -10.038 1.00 87.00 82 ALA A CA 1
ATOM 631 C C . ALA A 1 82 ? 13.203 -16.293 -9.234 1.00 87.00 82 ALA A C 1
ATOM 633 O O . ALA A 1 82 ? 12.252 -17.064 -9.279 1.00 87.00 82 ALA A O 1
ATOM 634 N N . GLU A 1 83 ? 14.282 -16.547 -8.488 1.00 91.62 83 GLU A N 1
ATOM 635 C CA . GLU A 1 83 ? 14.433 -17.742 -7.641 1.00 91.62 83 GLU A CA 1
ATOM 636 C C . GLU A 1 83 ? 13.765 -17.619 -6.259 1.00 91.62 83 GLU A C 1
ATOM 638 O O . GLU A 1 83 ? 13.732 -18.589 -5.496 1.00 91.62 83 GLU A O 1
ATOM 643 N N . GLN A 1 84 ? 13.235 -16.445 -5.902 1.00 87.88 84 GLN A N 1
ATOM 644 C CA . GLN A 1 84 ? 12.598 -16.256 -4.602 1.00 87.88 84 GLN A CA 1
ATOM 645 C C . GLN A 1 84 ? 11.299 -17.070 -4.485 1.00 87.88 84 GLN A C 1
ATOM 647 O O . GLN A 1 84 ? 10.523 -17.148 -5.434 1.00 87.88 84 GLN A O 1
ATOM 652 N N . PRO A 1 85 ? 10.985 -17.613 -3.294 1.00 84.94 85 PRO A N 1
ATOM 653 C CA . PRO A 1 85 ? 9.823 -18.485 -3.096 1.00 84.94 85 PRO A CA 1
ATOM 654 C C . PRO A 1 85 ? 8.468 -17.785 -3.284 1.00 84.94 85 PRO A C 1
ATOM 656 O O . PRO A 1 85 ? 7.446 -18.460 -3.352 1.00 84.94 85 PRO A O 1
ATOM 659 N N . PHE A 1 86 ? 8.451 -16.452 -3.322 1.00 82.19 86 PHE A N 1
ATOM 660 C CA . PHE A 1 86 ? 7.258 -15.635 -3.536 1.00 82.19 86 PHE A CA 1
ATOM 661 C C . PHE A 1 86 ? 7.125 -15.125 -4.983 1.00 82.19 86 PHE A C 1
ATOM 663 O O . PHE A 1 86 ? 6.149 -14.447 -5.287 1.00 82.19 86 PHE A O 1
ATOM 670 N N . THR A 1 87 ? 8.089 -15.411 -5.866 1.00 85.75 87 THR A N 1
ATOM 671 C CA . THR A 1 87 ? 8.090 -14.915 -7.248 1.00 85.75 87 THR A CA 1
ATOM 672 C C . THR A 1 87 ? 7.556 -15.989 -8.191 1.00 85.75 87 THR A C 1
ATOM 674 O O . THR A 1 87 ? 8.233 -16.978 -8.455 1.00 85.75 87 THR A O 1
ATOM 677 N N . GLU A 1 88 ? 6.352 -15.796 -8.732 1.00 84.94 88 GLU A N 1
ATOM 678 C CA . GLU A 1 88 ? 5.800 -16.678 -9.775 1.00 84.94 88 GLU A CA 1
ATOM 679 C C . GLU A 1 88 ? 6.296 -16.287 -11.175 1.00 84.94 88 GLU A C 1
ATOM 681 O O . GLU A 1 88 ? 6.720 -17.132 -11.965 1.00 84.94 88 GLU A O 1
ATOM 686 N N . ALA A 1 89 ? 6.290 -14.988 -11.475 1.00 82.81 89 ALA A N 1
ATOM 687 C CA . ALA A 1 89 ? 6.772 -14.439 -12.732 1.00 82.81 89 ALA A CA 1
ATOM 688 C C . ALA A 1 89 ? 7.459 -13.090 -12.497 1.00 82.81 89 ALA A C 1
ATOM 690 O O . ALA A 1 89 ? 6.992 -12.263 -11.720 1.00 82.81 89 ALA A O 1
ATOM 691 N N . LEU A 1 90 ? 8.559 -12.848 -13.212 1.00 86.44 90 LEU A N 1
ATOM 692 C CA . LEU A 1 90 ? 9.304 -11.589 -13.158 1.00 86.44 90 LEU A CA 1
ATOM 693 C C . LEU A 1 90 ? 9.152 -10.826 -14.475 1.00 86.44 90 LEU A C 1
ATOM 695 O O . LEU A 1 90 ? 9.344 -11.414 -15.539 1.00 86.44 90 LEU A O 1
ATOM 699 N N . GLY A 1 91 ? 8.825 -9.537 -14.427 1.00 84.38 91 GLY A N 1
ATOM 700 C CA . GLY A 1 91 ? 8.762 -8.652 -15.592 1.00 84.38 91 GLY A CA 1
ATOM 701 C C . GLY A 1 91 ? 9.734 -7.491 -15.444 1.00 84.38 91 GLY A C 1
ATOM 702 O O . GLY A 1 91 ? 9.751 -6.838 -14.407 1.00 84.38 91 GLY A O 1
ATOM 703 N N . GLU A 1 92 ? 10.548 -7.236 -16.467 1.00 84.75 92 GLU A N 1
ATOM 704 C CA . GLU A 1 92 ? 11.443 -6.077 -16.490 1.00 84.75 92 GLU A CA 1
ATOM 705 C C . GLU A 1 92 ? 10.787 -4.925 -17.255 1.00 84.75 92 GLU A C 1
ATOM 707 O O . GLU A 1 92 ? 10.379 -5.092 -18.407 1.00 84.75 92 GLU A O 1
ATOM 712 N N . PHE A 1 93 ? 10.738 -3.745 -16.634 1.00 80.62 93 PHE A N 1
ATOM 713 C CA . PHE A 1 93 ? 10.389 -2.506 -17.321 1.00 80.62 93 PHE A CA 1
ATOM 714 C C . PHE A 1 93 ? 11.565 -2.065 -18.188 1.00 80.62 93 PHE A C 1
ATOM 716 O O . PHE A 1 93 ? 12.628 -1.701 -17.681 1.00 80.62 93 PHE A O 1
ATOM 723 N N . THR A 1 94 ? 11.383 -2.100 -19.507 1.00 75.62 94 THR A N 1
ATOM 724 C CA . THR A 1 94 ? 12.414 -1.638 -20.444 1.00 75.62 94 THR A CA 1
ATOM 725 C C . THR A 1 94 ? 12.115 -0.196 -20.859 1.00 75.62 94 THR A C 1
ATOM 727 O O . THR A 1 94 ? 11.114 0.035 -21.544 1.00 75.62 94 THR A O 1
ATOM 730 N N . PRO A 1 95 ? 12.958 0.787 -20.490 1.00 70.12 95 PRO A N 1
ATOM 731 C CA . PRO A 1 95 ? 12.752 2.169 -20.897 1.00 70.12 95 PRO A CA 1
ATOM 732 C C . PRO A 1 95 ? 13.038 2.352 -22.389 1.00 70.12 95 PRO A C 1
ATOM 734 O O . PRO A 1 95 ? 14.004 1.810 -22.942 1.00 70.12 95 PRO A O 1
ATOM 737 N N . ALA A 1 96 ? 12.225 3.173 -23.050 1.00 70.94 96 ALA A N 1
ATOM 738 C CA . ALA A 1 96 ? 12.467 3.573 -24.424 1.00 70.94 96 ALA A CA 1
ATOM 739 C C . ALA A 1 96 ? 13.781 4.361 -24.527 1.00 70.94 96 ALA A C 1
ATOM 741 O O . ALA A 1 96 ? 14.057 5.286 -23.765 1.00 70.94 96 ALA A O 1
ATOM 742 N N . ARG A 1 97 ? 14.598 4.020 -25.528 1.00 66.62 97 ARG A N 1
ATOM 743 C CA . ARG A 1 97 ? 15.896 4.678 -25.777 1.00 66.62 97 ARG A CA 1
ATOM 744 C C . ARG A 1 97 ? 15.771 6.077 -26.386 1.00 66.62 97 ARG A C 1
ATOM 746 O O . ARG A 1 97 ? 16.785 6.717 -26.651 1.00 66.62 97 ARG A O 1
ATOM 753 N N . TYR A 1 98 ? 14.552 6.533 -26.654 1.00 61.25 98 TYR A N 1
ATOM 754 C CA . TYR A 1 98 ? 14.265 7.826 -27.254 1.00 61.25 98 TYR A CA 1
ATOM 755 C C . TYR A 1 98 ? 13.315 8.614 -26.352 1.00 61.25 98 TYR A C 1
ATOM 757 O O . TYR A 1 98 ? 12.365 8.072 -25.796 1.00 61.25 98 TYR A O 1
ATOM 765 N N . SER A 1 99 ? 13.583 9.911 -26.214 1.00 64.88 99 SER A N 1
ATOM 766 C CA . SER A 1 99 ? 12.697 10.831 -25.508 1.00 64.88 99 SER A CA 1
ATOM 767 C C . SER A 1 99 ? 11.724 11.446 -26.507 1.00 64.88 99 SER A C 1
ATOM 769 O O . SER A 1 99 ? 12.147 11.946 -27.553 1.00 64.88 99 SER A O 1
ATOM 771 N N . VAL A 1 100 ? 10.428 11.401 -26.203 1.00 68.19 100 VAL A N 1
ATOM 772 C CA . VAL A 1 100 ? 9.399 12.019 -27.044 1.00 68.19 100 VAL A CA 1
ATOM 773 C C . VAL A 1 100 ? 8.978 13.329 -26.406 1.00 68.19 100 VAL A C 1
ATOM 775 O O . VAL A 1 100 ? 8.663 13.381 -25.225 1.00 68.19 100 VAL A O 1
ATOM 778 N N . MET A 1 101 ? 8.969 14.408 -27.181 1.00 71.31 101 MET A N 1
ATOM 779 C CA . MET A 1 101 ? 8.483 15.702 -26.714 1.00 71.31 101 MET A CA 1
ATOM 780 C C . MET A 1 101 ? 7.084 15.943 -27.275 1.00 71.31 101 MET A C 1
ATOM 782 O O . MET A 1 101 ? 6.921 16.145 -28.477 1.00 71.31 101 MET A O 1
ATOM 786 N N . GLY A 1 102 ? 6.083 15.938 -26.399 1.00 74.94 102 GLY A N 1
ATOM 787 C CA . GLY A 1 102 ? 4.723 16.349 -26.731 1.00 74.94 102 GLY A CA 1
ATOM 788 C C . GLY A 1 102 ? 4.582 17.853 -26.538 1.00 74.94 102 GLY A C 1
ATOM 789 O O . GLY A 1 102 ? 4.986 18.384 -25.503 1.00 74.94 102 GLY A O 1
ATOM 790 N N . GLY A 1 103 ? 4.030 18.565 -27.518 1.00 75.62 103 GLY A N 1
ATOM 791 C CA . GLY A 1 103 ? 3.802 19.999 -27.388 1.00 75.62 103 GLY A CA 1
ATOM 792 C C . GLY A 1 103 ? 2.464 20.430 -27.958 1.00 75.62 103 GLY A C 1
ATOM 793 O O . GLY A 1 103 ? 2.123 20.059 -29.076 1.00 75.62 103 GLY A O 1
ATOM 794 N N . ILE A 1 104 ? 1.735 21.248 -27.201 1.00 73.75 104 ILE A N 1
ATOM 795 C CA . ILE A 1 104 ? 0.541 21.939 -27.688 1.00 73.75 104 ILE A CA 1
ATOM 796 C C . ILE A 1 104 ? 0.854 23.424 -27.819 1.00 73.75 104 ILE A C 1
ATOM 798 O O . ILE A 1 104 ? 1.440 24.036 -26.923 1.00 73.75 104 ILE A O 1
ATOM 802 N N . SER A 1 105 ? 0.492 24.008 -28.958 1.00 69.44 105 SER A N 1
ATOM 803 C CA . SER A 1 105 ? 0.597 25.446 -29.176 1.00 69.44 105 SER A CA 1
ATOM 804 C C . SER A 1 105 ? -0.790 26.013 -29.409 1.00 69.44 105 SER A C 1
ATOM 806 O O . SER A 1 105 ? -1.477 25.607 -30.344 1.00 69.44 105 SER A O 1
ATOM 808 N N . LEU A 1 106 ? -1.195 26.949 -28.554 1.00 65.25 106 LEU A N 1
ATOM 809 C CA . LEU A 1 106 ? -2.451 27.671 -28.701 1.00 65.25 106 LEU A CA 1
ATOM 810 C C . LEU A 1 106 ? -2.174 29.169 -28.604 1.00 65.25 106 LEU A C 1
ATOM 812 O O . LEU A 1 106 ? -1.548 29.633 -27.653 1.00 65.25 106 LEU A O 1
ATOM 816 N N . ALA A 1 107 ? -2.617 29.917 -29.617 1.00 71.62 107 ALA A N 1
ATOM 817 C CA . ALA A 1 107 ? -2.492 31.375 -29.680 1.00 71.62 107 ALA A CA 1
ATOM 818 C C . ALA A 1 107 ? -1.067 31.913 -29.396 1.00 71.62 107 ALA A C 1
ATOM 820 O O . ALA A 1 107 ? -0.899 32.952 -28.765 1.00 71.62 107 ALA A O 1
ATOM 821 N N . GLY A 1 108 ? -0.029 31.204 -29.853 1.00 70.06 108 GLY A N 1
ATOM 822 C CA . GLY A 1 108 ? 1.371 31.625 -29.706 1.00 70.06 108 GLY A CA 1
ATOM 823 C C . GLY A 1 108 ? 2.037 31.242 -28.380 1.00 70.06 108 GLY A C 1
ATOM 824 O O . GLY A 1 108 ? 3.244 31.432 -28.244 1.00 70.06 108 GLY A O 1
ATOM 825 N N . ILE A 1 109 ? 1.308 30.639 -27.435 1.00 61.78 109 ILE A N 1
ATOM 826 C CA . ILE A 1 109 ? 1.881 30.040 -26.223 1.00 61.78 109 ILE A CA 1
ATOM 827 C C . ILE A 1 109 ? 2.084 28.546 -26.487 1.00 61.78 109 ILE A C 1
ATOM 829 O O . ILE A 1 109 ? 1.136 27.817 -26.776 1.00 61.78 109 ILE A O 1
ATOM 833 N N . GLY A 1 110 ? 3.340 28.097 -26.452 1.00 72.81 110 GLY A N 1
ATOM 834 C CA . GLY A 1 110 ? 3.709 26.692 -26.622 1.00 72.81 110 GLY A CA 1
ATOM 835 C C . GLY A 1 110 ? 4.032 26.045 -25.282 1.00 72.81 110 GLY A C 1
ATOM 836 O O . GLY A 1 110 ? 4.989 26.454 -24.629 1.00 72.81 110 GLY A O 1
ATOM 837 N N . MET A 1 111 ? 3.276 25.019 -24.898 1.00 66.88 111 MET A N 1
ATOM 838 C CA . MET A 1 111 ? 3.635 24.136 -23.787 1.00 66.88 111 MET A CA 1
ATOM 839 C C . MET A 1 111 ? 4.298 22.885 -24.353 1.00 66.88 111 MET A C 1
ATOM 841 O O . MET A 1 111 ? 3.795 22.312 -25.316 1.00 66.88 111 MET A O 1
ATOM 845 N N . ARG A 1 112 ? 5.435 22.481 -23.782 1.00 70.69 112 ARG A N 1
ATOM 846 C CA . ARG A 1 112 ? 6.191 21.286 -24.180 1.00 70.69 112 ARG A CA 1
ATOM 847 C C . ARG A 1 112 ? 6.422 20.431 -22.944 1.00 70.69 112 ARG A C 1
ATOM 849 O O . ARG A 1 112 ? 6.828 20.964 -21.915 1.00 70.69 112 ARG A O 1
ATOM 856 N N . THR A 1 113 ? 6.185 19.134 -23.059 1.00 67.12 113 THR A N 1
ATOM 857 C CA . THR A 1 113 ? 6.463 18.150 -22.014 1.00 67.12 113 THR A CA 1
ATOM 858 C C . THR A 1 113 ? 7.257 16.987 -22.595 1.00 67.12 113 THR A C 1
ATOM 860 O O . THR A 1 113 ? 7.092 16.638 -23.766 1.00 67.12 113 THR A O 1
ATOM 863 N N . TYR A 1 114 ? 8.131 16.399 -21.785 1.00 71.88 114 TYR A N 1
ATOM 864 C CA . TYR A 1 114 ? 8.801 15.149 -22.123 1.00 71.88 114 TYR A CA 1
ATOM 865 C C . TYR A 1 114 ? 7.891 13.981 -21.740 1.00 71.88 114 TYR A C 1
ATOM 867 O O . TYR A 1 114 ? 7.344 13.945 -20.641 1.00 71.88 114 TYR A O 1
ATOM 875 N N . LEU A 1 115 ? 7.722 13.048 -22.667 1.00 72.44 115 LEU A N 1
ATOM 876 C CA . LEU A 1 115 ? 7.001 11.797 -22.499 1.00 72.44 115 LEU A CA 1
ATOM 877 C C . LEU A 1 115 ? 8.029 10.664 -22.468 1.00 72.44 115 LEU A C 1
ATOM 879 O O . LEU A 1 115 ? 8.924 10.597 -23.320 1.00 72.44 115 LEU A O 1
ATOM 883 N N . PHE A 1 116 ? 7.890 9.789 -21.478 1.00 69.56 116 PHE A N 1
ATOM 884 C CA . PHE A 1 116 ? 8.692 8.584 -21.317 1.00 69.56 116 PHE A CA 1
ATOM 885 C C . PHE A 1 116 ? 7.808 7.382 -21.625 1.00 69.56 116 PHE A C 1
ATOM 887 O O . PHE A 1 116 ? 6.668 7.321 -21.171 1.00 69.56 116 PHE A O 1
ATOM 894 N N . PHE A 1 117 ? 8.331 6.459 -22.424 1.00 72.00 117 PHE A N 1
ATOM 895 C CA . PHE A 1 117 ? 7.666 5.202 -22.735 1.00 72.00 117 PHE A CA 1
ATOM 896 C C . PHE A 1 117 ? 8.454 4.069 -22.096 1.00 72.00 117 PHE A C 1
ATOM 898 O O . PHE A 1 117 ? 9.681 4.032 -22.196 1.00 72.00 117 PHE A O 1
ATOM 905 N N . GLU A 1 118 ? 7.745 3.146 -21.465 1.00 72.56 118 GLU A N 1
ATOM 906 C CA . GLU A 1 118 ? 8.298 1.923 -20.895 1.00 72.56 118 GLU A CA 1
ATOM 907 C C . GLU A 1 118 ? 7.473 0.753 -21.420 1.00 72.56 118 GLU A C 1
ATOM 909 O O . GLU A 1 118 ? 6.259 0.876 -21.595 1.00 72.56 118 GLU A O 1
ATOM 914 N N . SER A 1 119 ? 8.131 -0.364 -21.718 1.00 73.50 119 SER A N 1
ATOM 915 C CA . SER A 1 119 ? 7.452 -1.588 -22.144 1.00 73.50 119 SER A CA 1
ATOM 916 C C . SER A 1 119 ? 7.479 -2.638 -21.042 1.00 73.50 119 SER A C 1
ATOM 918 O O . SER A 1 119 ? 8.493 -2.790 -20.353 1.00 73.50 119 SER A O 1
ATOM 920 N N . VAL A 1 120 ? 6.393 -3.402 -20.948 1.00 77.88 120 VAL A N 1
ATOM 921 C CA . VAL A 1 120 ? 6.227 -4.557 -20.057 1.00 77.88 120 VAL A CA 1
ATOM 922 C C . VAL A 1 120 ? 6.144 -5.826 -20.915 1.00 77.88 120 VAL A C 1
ATOM 924 O O . VAL A 1 120 ? 5.622 -5.748 -22.027 1.00 77.88 120 VAL A O 1
ATOM 927 N N . PRO A 1 121 ? 6.651 -6.989 -20.460 1.00 78.00 121 PRO A N 1
ATOM 928 C CA . PRO A 1 121 ? 6.527 -8.232 -21.218 1.00 78.00 121 PRO A CA 1
ATOM 929 C C . PRO A 1 121 ? 5.069 -8.669 -21.418 1.00 78.00 121 PRO A C 1
ATOM 931 O O . PRO A 1 121 ? 4.287 -8.651 -20.471 1.00 78.00 121 PRO A O 1
ATOM 934 N N . ASP A 1 122 ? 4.754 -9.185 -22.607 1.00 72.25 122 ASP A N 1
ATOM 935 C CA . ASP A 1 122 ? 3.390 -9.538 -23.040 1.00 72.25 122 ASP A CA 1
ATOM 936 C C . ASP A 1 122 ? 2.636 -10.475 -22.088 1.00 72.25 122 ASP A C 1
ATOM 938 O O . ASP A 1 122 ? 1.427 -10.373 -21.945 1.00 72.25 122 ASP A O 1
ATOM 942 N N . ARG A 1 123 ? 3.340 -11.369 -21.383 1.00 71.88 123 ARG A N 1
ATOM 943 C CA . ARG A 1 123 ? 2.736 -12.303 -20.413 1.00 71.88 123 ARG A CA 1
ATOM 944 C C . ARG A 1 123 ? 2.053 -11.628 -19.215 1.00 71.88 123 ARG A C 1
ATOM 946 O O . ARG A 1 123 ? 1.344 -12.306 -18.485 1.00 71.88 123 ARG A O 1
ATOM 953 N N . PHE A 1 124 ? 2.331 -10.346 -18.979 1.00 72.25 124 PHE A N 1
ATOM 954 C CA . PHE A 1 124 ? 1.694 -9.540 -17.934 1.00 72.25 124 PHE A CA 1
ATOM 955 C C . PHE A 1 124 ? 0.547 -8.682 -18.479 1.00 72.25 124 PHE A C 1
ATOM 957 O O . PHE A 1 124 ? -0.075 -7.943 -17.720 1.00 72.25 124 PHE A O 1
ATOM 964 N N . LEU A 1 125 ? 0.282 -8.742 -19.787 1.00 69.88 125 LEU A N 1
ATOM 965 C CA . LEU A 1 125 ? -0.867 -8.095 -20.398 1.00 69.88 125 LEU A CA 1
ATOM 966 C C . LEU A 1 125 ? -2.037 -9.079 -20.347 1.00 69.88 125 LEU A C 1
ATOM 968 O O . LEU A 1 125 ? -1.996 -10.133 -20.972 1.00 69.88 125 LEU A O 1
ATOM 972 N N . ASP A 1 126 ? -3.095 -8.714 -19.627 1.00 62.16 126 ASP A N 1
ATOM 973 C CA . ASP A 1 126 ? -4.338 -9.500 -19.540 1.00 62.16 126 ASP A CA 1
ATOM 974 C C . ASP A 1 126 ? -5.228 -9.339 -20.794 1.00 62.16 126 ASP A C 1
ATOM 976 O O . ASP A 1 126 ? -6.409 -9.671 -20.807 1.00 62.16 126 ASP A O 1
ATOM 980 N N . VAL A 1 127 ? -4.660 -8.790 -21.875 1.00 61.94 127 VAL A N 1
ATOM 981 C CA . VAL A 1 127 ? -5.336 -8.601 -23.158 1.00 61.94 127 VAL A CA 1
ATOM 982 C C . VAL A 1 127 ? -4.840 -9.666 -24.120 1.00 61.94 127 VAL A C 1
ATOM 984 O O . VAL A 1 127 ? -3.646 -9.797 -24.397 1.00 61.94 127 VAL A O 1
ATOM 987 N N . ARG A 1 128 ? -5.780 -10.445 -24.639 1.00 56.97 128 ARG A N 1
ATOM 988 C CA . ARG A 1 128 ? -5.536 -11.491 -25.622 1.00 56.97 128 ARG A CA 1
ATOM 989 C C . ARG A 1 128 ? -5.171 -10.853 -26.968 1.00 56.97 128 ARG A C 1
ATOM 991 O O . ARG A 1 128 ? -6.030 -10.306 -27.651 1.00 56.97 128 ARG A O 1
ATOM 998 N N . SER A 1 129 ? -3.890 -10.903 -27.354 1.00 57.53 129 SER A N 1
ATOM 999 C CA . SER A 1 129 ? -3.367 -10.289 -28.594 1.00 57.53 129 SER A CA 1
ATOM 1000 C C . SER A 1 129 ? -4.077 -10.719 -29.885 1.00 57.53 129 SER A C 1
ATOM 1002 O O . SER A 1 129 ? -3.908 -10.070 -30.913 1.00 57.53 129 SER A O 1
ATOM 1004 N N . ASP A 1 130 ? -4.853 -11.802 -29.865 1.00 58.25 130 ASP A N 1
ATOM 1005 C CA . ASP A 1 130 ? -5.704 -12.258 -30.966 1.00 58.25 130 ASP A CA 1
ATOM 1006 C C . ASP A 1 130 ? -6.905 -11.337 -31.262 1.00 58.25 130 ASP A C 1
ATOM 1008 O O . ASP A 1 130 ? -7.439 -11.395 -32.370 1.00 58.25 130 ASP A O 1
ATOM 1012 N N . GLU A 1 131 ? -7.283 -10.451 -30.338 1.00 56.59 131 GLU A N 1
ATOM 1013 C CA . GLU A 1 131 ? -8.312 -9.413 -30.540 1.00 56.59 131 GLU A CA 1
ATOM 1014 C C . GLU A 1 131 ? -7.703 -8.043 -30.904 1.00 56.59 131 GLU A C 1
ATOM 1016 O O . GLU A 1 131 ? -8.405 -7.129 -31.340 1.00 56.59 131 GLU A O 1
ATOM 1021 N N . TRP A 1 132 ? -6.375 -7.906 -30.809 1.00 57.91 132 TRP A N 1
ATOM 1022 C CA . TRP A 1 132 ? -5.660 -6.674 -31.130 1.00 57.91 132 TRP A CA 1
ATOM 1023 C C . TRP A 1 132 ? -5.373 -6.567 -32.637 1.00 57.91 132 TRP A C 1
ATOM 1025 O O . TRP A 1 132 ? -4.418 -7.141 -33.163 1.00 57.91 132 TRP A O 1
ATOM 1035 N N . GLY A 1 133 ? -6.211 -5.808 -33.347 1.00 57.50 133 GLY A N 1
ATOM 1036 C CA . GLY A 1 133 ? -6.042 -5.497 -34.768 1.00 57.50 133 GLY A CA 1
ATOM 1037 C C . GLY A 1 133 ? -5.540 -4.071 -34.991 1.00 57.50 133 GLY A C 1
ATOM 1038 O O . GLY A 1 133 ? -6.281 -3.113 -34.782 1.00 57.50 133 GLY A O 1
ATOM 1039 N N . PHE A 1 134 ? -4.300 -3.913 -35.458 1.00 57.66 134 PHE A N 1
ATOM 1040 C CA . PHE A 1 134 ? -3.817 -2.637 -35.991 1.00 57.66 134 PHE A CA 1
ATOM 1041 C C . PHE A 1 134 ? -3.934 -2.632 -37.519 1.00 57.66 134 PHE A C 1
ATOM 1043 O O . PHE A 1 134 ? -3.266 -3.413 -38.198 1.00 57.66 134 PHE A O 1
ATOM 1050 N N . GLU A 1 135 ? -4.751 -1.728 -38.063 1.00 61.81 135 GLU A N 1
ATOM 1051 C CA . GLU A 1 135 ? -4.795 -1.447 -39.500 1.00 61.81 135 GLU A CA 1
ATOM 1052 C C . GLU A 1 135 ? -3.999 -0.176 -39.815 1.00 61.81 135 GLU A C 1
ATOM 1054 O O . GLU A 1 135 ? -4.206 0.882 -39.210 1.00 61.81 135 GLU A O 1
ATOM 1059 N N . GLU A 1 136 ? -3.082 -0.276 -40.780 1.00 50.34 136 GLU A N 1
ATOM 1060 C CA . GLU A 1 136 ? -2.245 0.836 -41.227 1.00 50.34 136 GLU A CA 1
ATOM 1061 C C . GLU A 1 136 ? -3.125 1.964 -41.800 1.00 50.34 136 GLU A C 1
ATOM 1063 O O . GLU A 1 136 ? -3.758 1.813 -42.844 1.00 50.34 136 GLU A O 1
ATOM 1068 N N . GLY A 1 137 ? -3.190 3.097 -41.090 1.00 66.06 137 GLY A N 1
ATOM 1069 C CA . GLY A 1 137 ? -4.032 4.250 -41.442 1.00 66.06 137 GLY A CA 1
ATOM 1070 C C . GLY A 1 137 ? -5.291 4.429 -40.586 1.00 66.06 137 GLY A C 1
ATOM 1071 O O . GLY A 1 137 ? -6.022 5.397 -40.795 1.00 66.06 137 GLY A O 1
ATOM 1072 N N . SER A 1 138 ? -5.538 3.547 -39.614 1.00 61.78 138 SER A N 1
ATOM 1073 C CA . SER A 1 138 ? -6.613 3.729 -38.633 1.00 61.78 138 SER A CA 1
ATOM 1074 C C . SER A 1 138 ? -6.294 4.871 -37.656 1.00 61.78 138 SER A C 1
ATOM 1076 O O . SER A 1 138 ? -5.203 4.958 -37.095 1.00 61.78 138 SER A O 1
ATOM 1078 N N . GLU A 1 139 ? -7.254 5.782 -37.466 1.00 57.09 139 GLU A N 1
ATOM 1079 C CA . GLU A 1 139 ? -7.141 6.902 -36.514 1.00 57.09 139 GLU A CA 1
ATOM 1080 C C . GLU A 1 139 ? -7.448 6.458 -35.070 1.00 57.09 139 GLU A C 1
ATOM 1082 O O . GLU A 1 139 ? -7.033 7.110 -34.113 1.00 57.09 139 GLU A O 1
ATOM 1087 N N . PHE A 1 140 ? -8.128 5.317 -34.907 1.00 48.31 140 PHE A N 1
ATOM 1088 C CA . PHE A 1 140 ? -8.511 4.744 -33.619 1.00 48.31 140 PHE A CA 1
ATOM 1089 C C . PHE A 1 140 ? -8.300 3.231 -33.613 1.00 48.31 140 PHE A C 1
ATOM 1091 O O . PHE A 1 140 ? -8.757 2.530 -34.515 1.00 48.31 140 PHE A O 1
ATOM 1098 N N . VAL A 1 141 ? -7.655 2.735 -32.558 1.00 53.28 141 VAL A N 1
ATOM 1099 C CA . VAL A 1 141 ? -7.595 1.306 -32.237 1.00 53.28 141 VAL A CA 1
ATOM 1100 C C . VAL A 1 141 ? -8.824 0.986 -31.388 1.00 53.28 141 VAL A C 1
ATOM 1102 O O . VAL A 1 141 ? -9.036 1.620 -30.354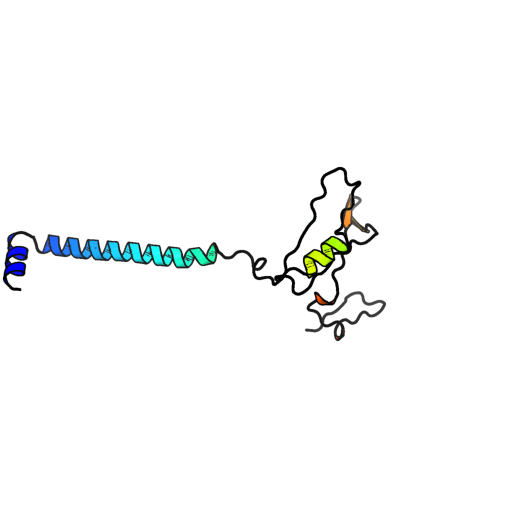 1.00 53.28 141 VAL A O 1
ATOM 1105 N N . SER A 1 142 ? -9.658 0.059 -31.858 1.00 49.66 142 SER A N 1
ATOM 1106 C CA . SER A 1 142 ? -10.887 -0.357 -31.172 1.00 49.66 142 SER A CA 1
ATOM 1107 C C . SER A 1 142 ? -10.652 -1.711 -30.516 1.00 49.66 142 SER A C 1
ATOM 1109 O O . SER A 1 142 ? -10.269 -2.651 -31.204 1.00 49.66 142 SER A O 1
ATOM 1111 N N . ASP A 1 143 ? -10.884 -1.791 -29.210 1.00 47.00 143 ASP A N 1
ATOM 1112 C CA . ASP A 1 143 ? -10.937 -3.044 -28.460 1.00 47.00 143 ASP A CA 1
ATOM 1113 C C . ASP A 1 143 ? -12.402 -3.509 -28.411 1.00 47.00 143 ASP A C 1
ATOM 1115 O O . ASP A 1 143 ? -13.285 -2.745 -28.002 1.00 47.00 143 ASP A O 1
ATOM 1119 N N . HIS A 1 144 ? -12.688 -4.706 -28.919 1.00 45.97 144 HIS A N 1
ATOM 1120 C CA . HIS A 1 144 ? -14.039 -5.264 -28.953 1.00 45.97 144 HIS A CA 1
ATOM 1121 C C . HIS A 1 144 ? -14.187 -6.277 -27.819 1.00 45.97 144 HIS A C 1
ATOM 1123 O O . HIS A 1 144 ? -13.814 -7.433 -27.973 1.00 45.97 144 HIS A O 1
ATOM 1129 N N . SER A 1 145 ? -14.747 -5.808 -26.701 1.00 37.62 145 SER A N 1
ATOM 1130 C CA . SER A 1 145 ? -15.133 -6.611 -25.530 1.00 37.62 145 SER A CA 1
ATOM 1131 C C . SER A 1 145 ? -16.409 -7.425 -25.747 1.00 37.62 145 SER A C 1
ATOM 1133 O O . SER A 1 145 ? -17.281 -6.986 -26.537 1.00 37.62 145 SER A O 1
#